Protein AF-A0A7V9PEV6-F1 (afdb_monomer_lite)

Foldseek 3Di:
DDAFADDPNDGLDDDDDDDHHDDDPAAADLPQLCVVCVQFPFWAAKEDERVVQWIWTFTDHPHIDTDIGGNNSRSNVSVVVGHYDYDD

pLDDT: mean 80.71, std 14.46, range [41.78, 95.5]

Radius of gyration: 12.68 Å; chains: 1; bounding box: 26×27×38 Å

Structure (mmCIF, N/CA/C/O backbone):
data_AF-A0A7V9PEV6-F1
#
_entry.id   AF-A0A7V9PEV6-F1
#
loop_
_atom_site.group_PDB
_atom_site.id
_atom_site.type_symbol
_atom_site.label_atom_id
_atom_site.label_alt_id
_atom_site.label_comp_id
_atom_site.label_asym_id
_atom_site.label_entity_id
_atom_site.label_seq_id
_atom_site.pdbx_PDB_ins_code
_atom_site.Cartn_x
_atom_site.Cartn_y
_atom_site.Cartn_z
_atom_site.occupancy
_atom_site.B_iso_or_equiv
_atom_site.auth_seq_id
_atom_site.auth_comp_id
_atom_site.auth_asym_id
_atom_site.auth_atom_id
_atom_site.pdbx_PDB_model_num
ATOM 1 N N . MET A 1 1 ? 15.816 11.824 -6.354 1.00 41.78 1 MET A N 1
ATOM 2 C CA . MET A 1 1 ? 15.383 11.552 -7.743 1.00 41.78 1 MET A CA 1
ATOM 3 C C . MET A 1 1 ? 14.084 10.791 -7.592 1.00 41.78 1 MET A C 1
ATOM 5 O O . MET A 1 1 ? 14.123 9.780 -6.909 1.00 41.78 1 MET A O 1
ATOM 9 N N . 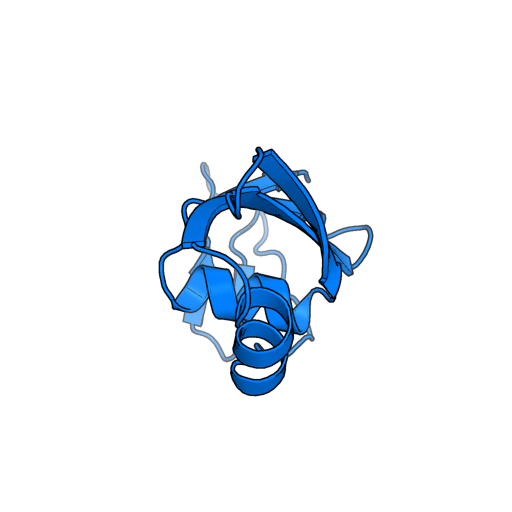ILE A 1 2 ? 12.940 11.333 -8.012 1.00 47.22 2 ILE A N 1
ATOM 10 C CA . ILE A 1 2 ? 11.646 10.742 -7.643 1.00 47.22 2 ILE A CA 1
ATOM 11 C C . ILE A 1 2 ? 10.987 10.199 -8.907 1.00 47.22 2 ILE A C 1
ATOM 13 O O . ILE A 1 2 ? 10.795 10.933 -9.872 1.00 47.22 2 ILE A O 1
ATOM 17 N N . GLY A 1 3 ? 10.782 8.885 -8.915 1.00 52.97 3 GLY A N 1
ATOM 18 C CA . GLY A 1 3 ? 10.337 8.114 -10.064 1.00 52.97 3 GLY A CA 1
ATOM 19 C C . GLY A 1 3 ? 8.887 7.677 -9.935 1.00 52.97 3 GLY A C 1
ATOM 20 O O . GLY A 1 3 ? 8.345 7.533 -8.840 1.00 52.97 3 GLY A O 1
ATOM 21 N N . VAL A 1 4 ? 8.282 7.430 -11.088 1.00 55.66 4 VAL A N 1
ATOM 22 C CA . VAL A 1 4 ? 6.972 6.800 -11.228 1.00 55.66 4 VAL A CA 1
ATOM 23 C C . VAL A 1 4 ? 7.071 5.337 -10.789 1.00 55.66 4 VAL A C 1
ATOM 25 O O . VAL A 1 4 ? 7.902 4.607 -11.326 1.00 55.66 4 VAL A O 1
ATOM 28 N N . VAL A 1 5 ? 6.241 4.884 -9.844 1.00 61.81 5 VAL A N 1
ATOM 29 C CA . VAL A 1 5 ? 6.139 3.450 -9.521 1.00 61.81 5 VAL A CA 1
ATOM 30 C C . VAL A 1 5 ? 5.259 2.809 -10.580 1.00 61.81 5 VAL A C 1
ATOM 32 O O . VAL A 1 5 ? 4.063 3.082 -10.617 1.00 61.81 5 VAL A O 1
ATOM 35 N N . VAL A 1 6 ? 5.839 1.985 -11.452 1.00 58.50 6 VAL A N 1
ATOM 36 C CA . VAL A 1 6 ? 5.103 1.308 -12.531 1.00 58.50 6 VAL A CA 1
ATOM 37 C C . VAL A 1 6 ? 4.968 -0.177 -12.219 1.00 58.50 6 VAL A C 1
ATOM 39 O O . VAL A 1 6 ? 5.967 -0.852 -11.964 1.00 58.50 6 VAL A O 1
ATOM 42 N N . HIS A 1 7 ? 3.742 -0.691 -12.288 1.00 58.88 7 HIS A N 1
ATOM 43 C CA . HIS A 1 7 ? 3.446 -2.118 -12.255 1.00 58.88 7 HIS A CA 1
ATOM 44 C C . HIS A 1 7 ? 2.637 -2.509 -13.492 1.00 58.88 7 HIS A C 1
ATOM 46 O O . HIS A 1 7 ? 1.628 -1.884 -13.793 1.00 58.88 7 HIS A O 1
ATOM 52 N N . ASP A 1 8 ? 3.099 -3.521 -14.229 1.00 58.62 8 ASP A N 1
ATOM 53 C CA . ASP A 1 8 ? 2.451 -4.027 -15.454 1.00 58.62 8 ASP A CA 1
ATOM 54 C C . ASP A 1 8 ? 2.131 -2.943 -16.509 1.00 58.62 8 ASP A C 1
ATOM 56 O O . ASP A 1 8 ? 1.098 -2.950 -17.173 1.00 58.62 8 ASP A O 1
ATOM 60 N N . GLY A 1 9 ? 3.014 -1.947 -16.640 1.00 57.72 9 GLY A N 1
ATOM 61 C CA . GLY A 1 9 ? 2.823 -0.816 -17.555 1.00 57.72 9 GLY A CA 1
ATOM 62 C C . GLY A 1 9 ? 1.841 0.253 -17.060 1.00 57.72 9 GLY A C 1
ATOM 63 O O . GLY A 1 9 ? 1.650 1.252 -17.750 1.00 57.72 9 GLY A O 1
ATOM 64 N N . GLN A 1 10 ? 1.261 0.089 -15.868 1.00 62.84 10 GLN A N 1
ATOM 65 C CA . GLN A 1 10 ? 0.413 1.085 -15.219 1.00 62.84 10 GLN A CA 1
ATOM 66 C C . GLN A 1 10 ? 1.171 1.838 -14.129 1.00 62.84 10 GLN A C 1
ATOM 68 O O . GLN A 1 10 ? 1.926 1.264 -13.345 1.00 62.84 10 GLN A O 1
ATOM 73 N N . VAL A 1 11 ? 0.954 3.148 -14.077 1.00 66.44 11 VAL A N 1
ATOM 74 C CA . VAL A 1 11 ? 1.485 4.009 -13.022 1.00 66.44 11 VAL A CA 1
ATOM 75 C C . VAL A 1 11 ? 0.682 3.783 -11.744 1.00 66.44 11 VAL A C 1
ATOM 77 O O . VAL A 1 11 ? -0.495 4.124 -11.688 1.00 66.44 11 VAL A O 1
ATOM 80 N N . LEU A 1 12 ? 1.328 3.222 -10.723 1.00 66.81 12 LEU A N 1
ATOM 81 C CA . LEU A 1 12 ? 0.776 3.056 -9.377 1.00 66.81 12 LEU A CA 1
ATOM 82 C C . LEU A 1 12 ? 0.958 4.307 -8.518 1.00 66.81 12 LEU A C 1
ATOM 84 O O . LEU A 1 12 ? 0.089 4.629 -7.715 1.00 66.81 12 LEU A O 1
ATOM 88 N N . LEU A 1 13 ? 2.082 5.010 -8.670 1.00 68.88 13 LEU A N 1
ATOM 89 C CA . LEU A 1 13 ? 2.333 6.276 -7.984 1.00 68.88 13 LEU A CA 1
ATOM 90 C C . LEU A 1 13 ? 3.072 7.236 -8.915 1.00 68.88 13 LEU A C 1
ATOM 92 O O . LEU A 1 13 ? 4.145 6.899 -9.415 1.00 68.88 13 LEU A O 1
ATOM 96 N N . ASP A 1 14 ? 2.509 8.427 -9.107 1.00 64.19 14 ASP A N 1
ATOM 97 C CA . ASP A 1 14 ? 3.166 9.556 -9.765 1.00 64.19 14 ASP A CA 1
ATOM 98 C C . ASP A 1 14 ? 3.611 10.549 -8.686 1.00 64.19 14 ASP A C 1
ATOM 100 O O . ASP A 1 14 ? 2.790 11.099 -7.948 1.00 64.19 14 ASP A O 1
ATOM 104 N N . VAL A 1 15 ? 4.922 10.703 -8.515 1.00 60.06 15 VAL A N 1
ATOM 105 C CA . VAL A 1 15 ? 5.516 11.392 -7.362 1.00 60.06 15 VAL A CA 1
ATOM 106 C C . VAL A 1 15 ? 6.480 12.475 -7.843 1.00 60.06 15 VAL A C 1
ATOM 108 O O . VAL A 1 15 ? 7.671 12.468 -7.559 1.00 60.06 15 VAL A O 1
ATOM 111 N N . GLY A 1 16 ? 5.947 13.461 -8.560 1.00 55.03 16 GLY A N 1
ATOM 112 C CA . GLY A 1 16 ? 6.656 14.710 -8.849 1.00 55.03 16 GLY A CA 1
ATOM 113 C C . GLY A 1 16 ? 7.423 14.725 -10.178 1.00 55.03 16 GLY A C 1
ATOM 114 O O . GLY A 1 16 ? 7.117 13.944 -11.072 1.00 55.03 16 GLY A O 1
ATOM 115 N N . PRO A 1 17 ? 8.343 15.693 -10.372 1.00 51.78 17 PRO A N 1
ATOM 116 C CA . PRO A 1 17 ? 8.857 16.046 -11.696 1.00 51.78 17 PRO 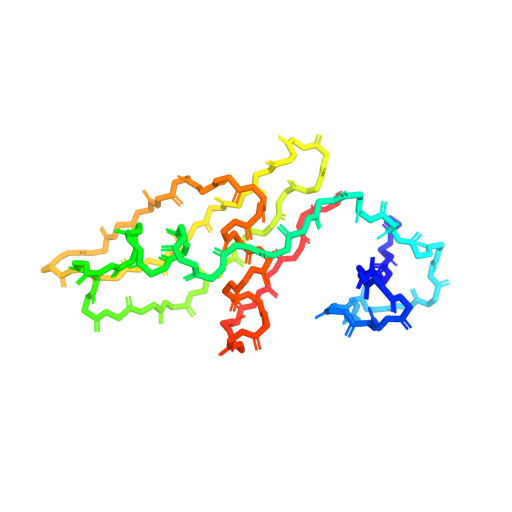A CA 1
ATOM 117 C C . PRO A 1 17 ? 9.530 14.851 -12.387 1.00 51.78 17 PRO A C 1
ATOM 119 O O . PRO A 1 17 ? 10.094 14.009 -11.692 1.00 51.78 17 PRO A O 1
ATOM 122 N N . PRO A 1 18 ? 9.514 14.797 -13.733 1.00 53.31 18 PRO A N 1
ATOM 123 C CA . PRO A 1 18 ? 9.885 13.619 -14.514 1.00 53.31 18 PRO A CA 1
ATOM 124 C C . PRO A 1 18 ? 11.334 13.204 -14.236 1.00 53.31 18 PRO A C 1
ATOM 126 O O . PRO A 1 18 ? 12.279 13.769 -14.784 1.00 53.31 18 PRO A O 1
ATOM 129 N N . GLY A 1 19 ? 11.494 12.233 -13.342 1.00 58.34 19 GLY A N 1
ATOM 130 C CA . GLY A 1 19 ? 12.696 11.430 -13.175 1.00 58.34 19 GLY A CA 1
ATOM 131 C C . GLY A 1 19 ? 12.502 10.053 -13.801 1.00 58.34 19 GLY A C 1
ATOM 132 O O . GLY A 1 19 ? 11.414 9.725 -14.282 1.00 58.34 19 GLY A O 1
ATOM 133 N N . ASP A 1 20 ? 13.552 9.235 -13.779 1.00 59.28 20 ASP A N 1
ATOM 134 C CA . ASP A 1 20 ? 13.455 7.861 -14.264 1.00 59.28 20 ASP A CA 1
ATOM 135 C C . ASP A 1 20 ? 12.382 7.092 -13.469 1.00 59.28 20 ASP A C 1
ATOM 137 O O . ASP A 1 20 ? 12.379 7.142 -12.233 1.00 59.28 20 ASP A O 1
ATOM 141 N N . PRO A 1 21 ? 11.447 6.397 -14.142 1.00 61.91 21 PRO A N 1
ATOM 142 C CA . PRO A 1 21 ? 10.445 5.587 -13.468 1.00 61.91 21 PRO A CA 1
ATOM 143 C C . PRO A 1 21 ? 11.135 4.506 -12.633 1.00 61.91 21 PRO A C 1
ATOM 145 O O . PRO A 1 21 ? 11.969 3.752 -13.140 1.00 61.91 21 PRO A O 1
ATOM 148 N N . LEU A 1 22 ? 10.772 4.404 -11.352 1.00 67.69 22 LEU A N 1
ATOM 149 C CA . LEU A 1 22 ? 11.246 3.309 -10.522 1.00 67.69 22 LEU A CA 1
ATOM 150 C C . LEU A 1 22 ? 10.370 2.087 -10.792 1.00 67.69 22 LEU A C 1
ATOM 152 O O . LEU A 1 22 ? 9.242 1.970 -10.310 1.00 67.69 22 LEU A O 1
ATOM 156 N N . VAL A 1 23 ? 10.907 1.158 -11.575 1.00 66.94 23 VAL A N 1
ATOM 157 C CA . VAL A 1 23 ? 10.229 -0.104 -11.865 1.00 66.94 23 VAL A CA 1
ATOM 158 C C . VAL A 1 23 ? 10.409 -1.045 -10.683 1.00 66.94 23 VAL A C 1
ATOM 160 O O . VAL A 1 23 ? 11.519 -1.468 -10.363 1.00 66.94 23 VAL A O 1
ATOM 163 N N . VAL A 1 24 ? 9.299 -1.403 -10.046 1.00 69.56 24 VAL A N 1
ATOM 164 C CA . VAL A 1 24 ? 9.296 -2.338 -8.925 1.00 69.56 24 VAL A CA 1
ATOM 165 C C . VAL A 1 24 ? 8.825 -3.697 -9.437 1.00 69.56 24 VAL A C 1
ATOM 167 O O . VAL A 1 24 ? 7.693 -3.846 -9.887 1.00 69.56 24 VAL A O 1
ATOM 170 N N . ALA A 1 25 ? 9.677 -4.720 -9.338 1.00 72.62 25 ALA A N 1
ATOM 171 C CA . ALA A 1 25 ? 9.356 -6.082 -9.790 1.00 72.62 25 ALA A CA 1
ATOM 172 C C . ALA A 1 25 ? 8.359 -6.831 -8.873 1.00 72.62 25 ALA A C 1
ATOM 174 O O . ALA A 1 25 ? 8.102 -8.021 -9.059 1.00 72.62 25 ALA A O 1
ATOM 175 N N . VAL A 1 26 ? 7.814 -6.160 -7.856 1.00 82.19 26 VAL A N 1
ATOM 176 C CA . VAL A 1 26 ? 6.922 -6.750 -6.855 1.00 82.19 26 VAL A CA 1
ATOM 177 C C . VAL A 1 26 ? 5.470 -6.554 -7.275 1.00 82.19 26 VAL A C 1
ATOM 179 O O . VAL A 1 26 ? 5.058 -5.450 -7.621 1.00 82.19 26 VAL A O 1
ATOM 182 N N . ARG A 1 27 ? 4.688 -7.637 -7.220 1.00 84.38 27 ARG A N 1
ATOM 183 C CA . ARG A 1 27 ? 3.238 -7.601 -7.442 1.00 84.38 27 ARG A CA 1
ATOM 184 C C . ARG A 1 27 ? 2.504 -7.121 -6.186 1.00 84.38 27 ARG A C 1
ATOM 186 O O . ARG A 1 27 ? 2.819 -7.624 -5.104 1.00 84.38 27 ARG A O 1
ATOM 193 N N . PR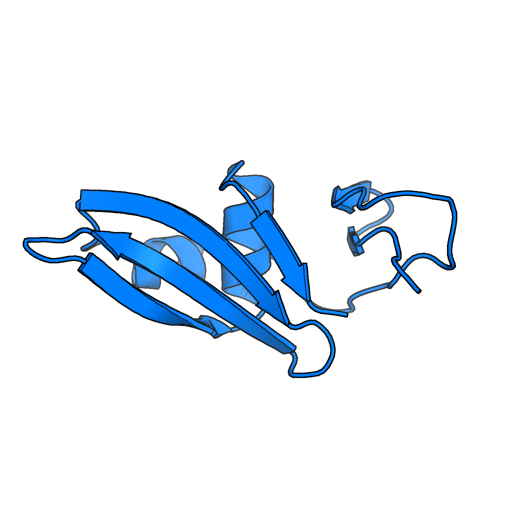O A 1 28 ? 1.527 -6.209 -6.312 1.00 88.94 28 PRO A N 1
ATOM 194 C CA . PRO A 1 28 ? 0.588 -5.901 -5.240 1.00 88.94 28 PRO A CA 1
ATOM 195 C C . PRO A 1 28 ? -0.104 -7.172 -4.723 1.00 88.94 28 PRO A C 1
ATOM 197 O O . PRO A 1 28 ? -0.611 -7.979 -5.503 1.00 88.94 28 PRO A O 1
ATOM 200 N N . ASP A 1 29 ? -0.127 -7.364 -3.402 1.00 93.00 29 ASP A N 1
ATOM 201 C CA . ASP A 1 29 ? -0.812 -8.486 -2.749 1.00 93.00 29 ASP A CA 1
ATOM 202 C C . ASP A 1 29 ? -1.949 -7.978 -1.856 1.00 93.00 29 ASP A C 1
ATOM 204 O O . ASP A 1 29 ? -1.790 -7.688 -0.665 1.00 93.00 29 ASP A O 1
ATOM 208 N N . HIS A 1 30 ? -3.132 -7.911 -2.464 1.00 92.12 30 HIS A N 1
ATOM 209 C CA . HIS A 1 30 ? -4.393 -7.504 -1.844 1.00 92.12 30 HIS A CA 1
ATOM 210 C C . HIS A 1 30 ? -4.853 -8.414 -0.710 1.00 92.12 30 HIS A C 1
ATOM 212 O O . HIS A 1 30 ? -5.553 -7.977 0.208 1.00 92.12 30 HIS A O 1
ATOM 218 N N . HIS A 1 31 ? -4.516 -9.700 -0.772 1.00 95.50 31 HIS A N 1
ATOM 219 C CA . HIS A 1 31 ? -4.897 -10.645 0.268 1.00 95.50 31 HIS A CA 1
ATOM 220 C C . HIS A 1 31 ? -4.007 -10.457 1.498 1.00 95.50 31 HIS A C 1
ATOM 222 O O . HIS A 1 31 ? -4.503 -10.405 2.627 1.00 95.50 31 HIS A O 1
ATOM 228 N N . LEU A 1 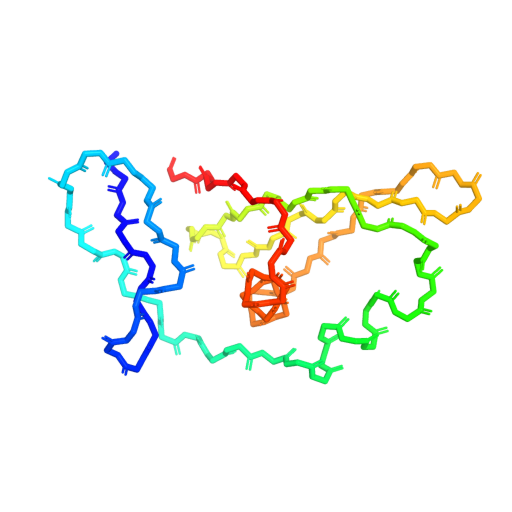32 ? -2.702 -10.288 1.288 1.00 94.12 32 LEU A N 1
ATOM 229 C CA . LEU A 1 32 ? -1.758 -9.969 2.349 1.00 94.12 32 LEU A CA 1
ATOM 230 C C . LEU A 1 32 ? -2.064 -8.610 2.981 1.00 94.12 32 LEU A C 1
ATOM 232 O O . LEU A 1 32 ? -2.120 -8.530 4.209 1.00 94.12 32 LEU A O 1
ATOM 236 N N . ALA A 1 33 ? -2.329 -7.576 2.177 1.00 93.56 33 ALA A N 1
ATOM 237 C CA . ALA A 1 33 ? -2.741 -6.264 2.671 1.00 93.56 33 ALA A CA 1
ATOM 238 C C . ALA A 1 33 ? -3.965 -6.381 3.585 1.00 93.56 33 ALA A C 1
ATOM 240 O O . ALA A 1 33 ? -3.891 -5.994 4.751 1.00 93.56 33 ALA A O 1
ATOM 241 N N . ARG A 1 34 ? -5.040 -7.033 3.118 1.00 94.12 34 ARG A N 1
ATOM 242 C CA . ARG A 1 34 ? -6.247 -7.276 3.923 1.00 94.12 34 ARG A CA 1
ATOM 243 C C . ARG A 1 34 ? -5.960 -8.034 5.211 1.00 94.12 34 ARG A C 1
ATOM 245 O O . ARG A 1 34 ? -6.469 -7.657 6.260 1.00 94.12 34 ARG A O 1
ATOM 252 N N . ARG A 1 35 ? -5.136 -9.083 5.175 1.00 94.94 35 ARG A N 1
ATOM 253 C CA . ARG A 1 35 ? -4.777 -9.840 6.387 1.00 94.94 35 ARG A CA 1
ATOM 254 C C . ARG A 1 35 ? -4.036 -8.985 7.411 1.00 94.94 35 ARG A C 1
ATOM 256 O O . ARG A 1 35 ? -4.306 -9.110 8.604 1.00 94.94 35 ARG A O 1
ATOM 263 N N . LEU A 1 36 ? -3.115 -8.137 6.958 1.00 91.62 36 LEU A N 1
ATOM 264 C CA . LEU A 1 36 ? -2.310 -7.278 7.828 1.00 91.62 36 LEU A CA 1
ATOM 265 C C . LEU A 1 36 ? -3.110 -6.081 8.363 1.00 91.62 36 LEU A C 1
ATOM 267 O O . LEU A 1 36 ? -2.837 -5.613 9.469 1.00 91.62 36 LEU A O 1
ATOM 271 N N . THR A 1 37 ? -4.125 -5.620 7.628 1.00 91.62 37 THR A N 1
ATOM 272 C CA . THR A 1 37 ? -4.963 -4.478 8.018 1.00 91.62 37 THR A CA 1
ATOM 273 C C . THR A 1 37 ? -6.312 -4.856 8.629 1.00 91.62 37 THR A C 1
ATOM 275 O O . THR A 1 37 ? -6.983 -3.983 9.171 1.00 91.62 37 THR A O 1
ATOM 278 N N . ALA A 1 38 ? -6.691 -6.140 8.651 1.00 90.88 38 ALA A N 1
ATOM 279 C CA . ALA A 1 38 ? -8.009 -6.622 9.093 1.00 90.88 38 ALA A CA 1
ATOM 280 C C . ALA A 1 38 ? -8.446 -6.151 10.492 1.00 90.88 38 ALA A C 1
ATOM 282 O O . ALA A 1 38 ? -9.635 -6.116 10.797 1.00 90.88 38 ALA A O 1
ATOM 283 N N . ARG A 1 39 ? -7.491 -5.835 11.374 1.00 88.56 39 ARG A N 1
ATOM 284 C CA . ARG A 1 39 ? -7.763 -5.388 12.751 1.00 88.56 39 ARG A CA 1
ATOM 285 C C . ARG A 1 39 ? -7.661 -3.877 12.945 1.00 88.56 39 ARG A C 1
ATOM 287 O O . ARG A 1 39 ? -7.849 -3.404 14.065 1.00 88.56 39 ARG A O 1
ATOM 294 N N . LEU A 1 40 ? -7.348 -3.132 11.890 1.00 90.12 40 LEU A N 1
ATOM 295 C CA . LEU A 1 40 ? -7.224 -1.681 11.921 1.00 90.12 40 LEU A CA 1
ATOM 296 C C . LEU A 1 40 ? -8.607 -1.053 11.814 1.00 90.12 40 LEU A C 1
ATOM 298 O O . LEU A 1 40 ? -9.432 -1.461 11.007 1.00 90.12 40 LEU A O 1
ATOM 302 N N . TRP A 1 41 ? -8.865 -0.058 12.654 1.00 87.75 41 TRP A N 1
ATOM 303 C CA . TRP A 1 41 ? -10.113 0.702 12.623 1.00 87.75 41 TRP A CA 1
ATOM 304 C C . TRP A 1 41 ? -10.057 1.809 11.582 1.00 87.75 41 TRP A C 1
ATOM 306 O O . TRP A 1 41 ? -11.069 2.158 10.985 1.00 87.75 41 TRP A O 1
ATOM 316 N N . ARG A 1 42 ? -8.868 2.382 11.381 1.00 88.69 42 ARG A N 1
ATOM 317 C CA . ARG A 1 42 ? -8.640 3.429 10.393 1.00 88.69 42 ARG A CA 1
ATOM 318 C C . ARG A 1 42 ? -7.217 3.373 9.876 1.00 88.69 42 ARG A C 1
ATOM 320 O O . ARG A 1 42 ? -6.280 3.306 10.666 1.00 88.69 42 ARG A O 1
ATOM 327 N N . VAL A 1 43 ? -7.070 3.456 8.564 1.00 90.00 43 VAL A N 1
ATOM 328 C CA . VAL A 1 43 ? -5.789 3.700 7.902 1.00 90.00 43 VAL A CA 1
ATOM 329 C C . VAL A 1 43 ? -5.648 5.208 7.694 1.00 90.00 43 VAL A C 1
ATOM 331 O O . VAL A 1 43 ? -6.613 5.850 7.282 1.00 90.00 43 VAL A O 1
ATOM 334 N N . HIS A 1 44 ? -4.489 5.784 8.028 1.00 90.69 44 HIS A N 1
ATOM 335 C CA . HIS A 1 44 ? -4.244 7.223 7.858 1.00 90.69 44 HIS A CA 1
ATOM 336 C C . HIS A 1 44 ? -3.376 7.500 6.643 1.00 90.69 44 HIS A C 1
ATOM 338 O O . HIS A 1 44 ? -3.820 8.168 5.717 1.00 90.69 44 HIS A O 1
ATOM 344 N N . TRP A 1 45 ? -2.145 6.995 6.659 1.00 92.19 45 TRP A N 1
ATOM 345 C CA . TRP A 1 45 ? -1.197 7.180 5.571 1.00 92.19 45 TRP A CA 1
ATOM 346 C C . TRP A 1 45 ? -0.138 6.079 5.582 1.00 92.19 45 TRP A C 1
ATOM 348 O O . TRP A 1 45 ? 0.086 5.409 6.596 1.00 92.19 45 TRP A O 1
ATOM 358 N N . LEU A 1 46 ? 0.508 5.896 4.440 1.00 91.88 46 LEU A N 1
ATOM 359 C CA . LEU A 1 46 ? 1.560 4.922 4.204 1.00 91.88 46 LEU A CA 1
ATOM 360 C C . LEU A 1 46 ? 2.855 5.654 3.846 1.00 91.88 46 LEU A C 1
ATOM 362 O O . LEU A 1 46 ? 2.860 6.552 3.008 1.00 91.88 46 LEU A O 1
ATOM 366 N N . ARG A 1 47 ? 3.968 5.259 4.460 1.00 90.00 47 ARG A N 1
ATOM 367 C CA . ARG A 1 47 ? 5.305 5.575 3.956 1.00 90.00 47 ARG A CA 1
ATOM 368 C C . ARG A 1 47 ? 5.788 4.399 3.126 1.00 90.00 47 ARG A C 1
ATOM 370 O O . ARG A 1 47 ? 5.884 3.305 3.670 1.00 90.00 47 ARG A O 1
ATOM 377 N N . LEU A 1 48 ? 6.127 4.606 1.866 1.00 88.38 48 LEU A N 1
ATOM 378 C CA . LEU A 1 48 ? 6.831 3.611 1.065 1.00 88.38 48 LEU A CA 1
ATOM 379 C C . LEU A 1 48 ? 8.334 3.846 1.139 1.00 88.38 48 LEU A C 1
ATOM 381 O O . LEU A 1 48 ? 8.783 4.982 1.021 1.00 88.38 48 LEU A O 1
ATOM 385 N N . ASP A 1 49 ? 9.086 2.769 1.333 1.00 86.94 49 ASP A N 1
ATOM 386 C CA . ASP A 1 49 ? 10.542 2.734 1.249 1.00 86.94 49 ASP A CA 1
ATOM 387 C C . ASP A 1 49 ? 10.920 1.697 0.187 1.00 86.94 49 ASP A C 1
ATOM 389 O O . ASP A 1 49 ? 10.860 0.479 0.405 1.00 86.94 49 ASP A O 1
ATOM 393 N N . LEU A 1 50 ? 11.216 2.200 -1.009 1.00 78.69 50 LEU A N 1
ATOM 394 C CA . LEU A 1 50 ? 11.433 1.365 -2.185 1.00 78.69 50 LEU A CA 1
ATOM 395 C C . LEU A 1 50 ? 12.839 0.749 -2.189 1.00 78.69 50 LEU A C 1
ATOM 397 O O . LEU A 1 50 ? 12.999 -0.360 -2.694 1.00 78.69 50 LEU A O 1
ATOM 401 N N . GLU A 1 51 ? 13.821 1.401 -1.560 1.00 80.50 51 GLU A N 1
ATOM 402 C CA . GLU A 1 51 ? 15.177 0.861 -1.397 1.00 80.50 51 GLU A CA 1
ATOM 403 C C . GLU A 1 51 ? 15.195 -0.331 -0.436 1.00 80.50 51 GLU A C 1
ATOM 405 O O . GLU A 1 51 ? 15.838 -1.347 -0.698 1.00 80.50 51 GLU A O 1
ATOM 410 N N . GLN A 1 52 ? 14.451 -0.235 0.670 1.00 82.75 52 GLN A N 1
ATOM 411 C CA . GLN A 1 52 ? 14.349 -1.311 1.659 1.00 82.75 52 GLN A CA 1
ATOM 412 C C . GLN A 1 52 ? 13.309 -2.369 1.285 1.00 82.75 52 GLN A C 1
ATOM 414 O O . GLN A 1 52 ? 13.190 -3.385 1.973 1.00 82.75 52 GLN A O 1
ATOM 419 N N . GLY A 1 53 ? 12.523 -2.132 0.234 1.00 86.12 53 GLY A N 1
ATOM 420 C CA . GLY A 1 53 ? 11.442 -3.018 -0.177 1.00 86.12 53 GLY A CA 1
ATOM 421 C C . GLY A 1 53 ? 10.379 -3.200 0.910 1.00 86.12 53 GLY A C 1
ATOM 422 O O . GLY A 1 53 ? 9.884 -4.311 1.133 1.00 86.12 53 GLY A O 1
ATOM 423 N N . THR A 1 54 ? 10.021 -2.120 1.609 1.00 89.88 54 THR A N 1
ATOM 424 C CA . THR A 1 54 ? 9.018 -2.148 2.683 1.00 89.88 54 THR A CA 1
ATOM 425 C C . THR A 1 54 ? 8.117 -0.915 2.663 1.00 89.88 54 THR A C 1
ATOM 427 O O . THR A 1 54 ? 8.358 0.055 1.950 1.00 89.88 54 THR A O 1
ATOM 430 N N . GLY A 1 55 ? 7.045 -0.950 3.452 1.00 90.88 55 GLY A N 1
ATOM 431 C CA . GLY A 1 55 ? 6.251 0.234 3.757 1.00 90.88 55 GLY A CA 1
ATOM 432 C C . GLY A 1 55 ? 5.940 0.325 5.245 1.00 90.88 55 GLY A C 1
ATOM 433 O O . GLY A 1 55 ? 5.732 -0.692 5.897 1.00 90.88 55 GLY A O 1
ATOM 434 N N . ASP A 1 56 ? 5.885 1.530 5.795 1.00 93.50 56 ASP A N 1
ATOM 435 C CA . ASP A 1 56 ? 5.434 1.777 7.160 1.00 93.50 56 ASP A CA 1
ATOM 436 C C . ASP A 1 56 ? 4.027 2.387 7.122 1.00 93.50 56 ASP A C 1
ATOM 438 O O . ASP A 1 56 ? 3.823 3.529 6.709 1.00 93.50 56 ASP A O 1
ATOM 442 N N . LEU A 1 57 ? 3.040 1.605 7.554 1.00 92.75 57 LEU A N 1
ATOM 443 C CA . LEU A 1 57 ? 1.642 2.002 7.644 1.00 92.75 57 LEU A CA 1
ATOM 444 C C . LEU A 1 57 ? 1.368 2.692 8.976 1.00 92.75 57 LEU A C 1
ATOM 446 O O . LEU A 1 57 ? 1.617 2.126 10.044 1.00 92.75 57 LEU A O 1
ATOM 450 N N . PHE A 1 58 ? 0.771 3.876 8.913 1.00 93.44 58 PHE A N 1
ATOM 451 C CA . PHE A 1 58 ? 0.279 4.603 10.072 1.00 93.44 58 PHE A CA 1
ATOM 452 C C . PHE A 1 58 ? -1.236 4.456 10.139 1.00 93.44 58 PHE A C 1
ATOM 454 O O . PHE A 1 58 ? -1.974 4.882 9.248 1.00 93.44 58 PHE A O 1
ATOM 461 N N . ALA A 1 59 ? -1.705 3.828 11.210 1.00 92.19 59 ALA A N 1
ATOM 462 C CA . ALA A 1 59 ? -3.100 3.453 11.372 1.00 92.19 59 ALA A CA 1
ATOM 463 C C . ALA A 1 59 ? -3.551 3.610 12.824 1.00 92.19 59 ALA A C 1
ATOM 465 O O . ALA A 1 59 ? -2.748 3.790 13.737 1.00 92.19 59 ALA A O 1
ATOM 466 N N . SER A 1 60 ? -4.854 3.513 13.047 1.00 89.62 60 SER A N 1
ATOM 467 C CA . SER A 1 60 ? -5.447 3.433 14.375 1.00 89.62 60 SER A CA 1
ATOM 468 C C . SER A 1 60 ? -6.170 2.109 14.554 1.00 89.62 60 SER A C 1
ATOM 470 O O . SER A 1 60 ? -6.923 1.666 13.689 1.00 89.62 60 SER A O 1
ATOM 472 N N . THR A 1 61 ? -5.978 1.517 15.727 1.00 84.38 61 THR A N 1
ATOM 473 C CA . THR A 1 61 ? -6.931 0.578 16.331 1.00 84.38 61 THR A CA 1
ATOM 474 C C . THR A 1 61 ? -7.648 1.337 17.456 1.00 84.38 61 THR A C 1
ATOM 476 O O . THR A 1 61 ? -8.274 2.357 17.186 1.00 84.38 61 THR A O 1
ATOM 479 N N . ARG A 1 62 ? -7.445 0.952 18.726 1.00 86.69 62 ARG A N 1
ATOM 480 C CA . ARG A 1 62 ? -7.792 1.746 19.923 1.00 86.69 62 ARG A CA 1
ATOM 481 C C . ARG A 1 62 ? -6.789 2.864 20.225 1.00 86.69 62 ARG A C 1
ATOM 483 O O . ARG A 1 62 ? -7.116 3.812 20.930 1.00 86.69 62 ARG A O 1
ATOM 490 N N . ARG A 1 63 ? -5.554 2.725 19.739 1.00 87.31 63 ARG A N 1
ATOM 491 C CA . ARG A 1 63 ? -4.477 3.723 19.811 1.00 87.31 63 ARG A CA 1
ATOM 492 C C . ARG A 1 63 ? -3.793 3.817 18.441 1.00 87.31 63 ARG A C 1
ATOM 494 O O . ARG A 1 63 ? -3.914 2.863 17.660 1.00 87.31 63 ARG A O 1
ATOM 501 N N . PRO A 1 64 ? -3.096 4.925 18.140 1.00 90.06 64 PRO A N 1
ATOM 502 C CA . PRO A 1 64 ? -2.245 5.011 16.959 1.00 90.06 64 PRO A CA 1
ATOM 503 C C . PRO A 1 64 ? -1.178 3.913 16.978 1.00 90.06 64 PRO A C 1
ATOM 505 O O . PRO A 1 64 ? -0.566 3.653 18.015 1.00 90.06 64 PRO A O 1
ATOM 508 N N . VAL A 1 65 ? -0.969 3.270 15.834 1.00 92.50 65 VAL A N 1
ATOM 509 C CA . VAL A 1 65 ? 0.028 2.220 15.623 1.00 92.50 65 VAL A CA 1
ATOM 510 C C . VAL A 1 65 ? 0.797 2.479 14.333 1.00 92.50 65 VAL A C 1
ATOM 512 O O . VAL A 1 65 ? 0.255 3.017 13.365 1.00 92.50 65 VAL A O 1
ATOM 515 N N . ARG A 1 66 ? 2.064 2.060 14.325 1.00 93.56 66 ARG A N 1
ATOM 516 C CA . ARG A 1 66 ? 2.897 1.991 13.124 1.00 93.56 66 ARG A CA 1
ATOM 517 C C . ARG A 1 66 ? 3.200 0.530 12.828 1.00 93.56 66 ARG A C 1
ATOM 519 O O . ARG A 1 66 ? 3.668 -0.178 13.718 1.00 93.56 66 ARG A O 1
ATOM 526 N N . ILE A 1 67 ? 2.930 0.089 11.605 1.00 93.38 67 ILE A N 1
ATOM 527 C CA . ILE A 1 67 ? 3.085 -1.306 11.189 1.00 93.38 67 ILE A CA 1
ATOM 528 C C . ILE A 1 67 ? 3.991 -1.345 9.973 1.00 93.38 67 ILE A C 1
ATOM 530 O O . ILE A 1 67 ? 3.697 -0.706 8.968 1.00 93.38 67 ILE A O 1
ATOM 534 N N . ARG A 1 68 ? 5.068 -2.122 10.058 1.00 94.62 68 ARG A N 1
ATOM 535 C CA . ARG A 1 68 ? 5.902 -2.402 8.896 1.00 94.62 68 ARG A CA 1
ATOM 536 C C . ARG A 1 68 ? 5.248 -3.485 8.046 1.00 94.62 68 ARG A C 1
ATOM 538 O O . ARG A 1 68 ? 4.858 -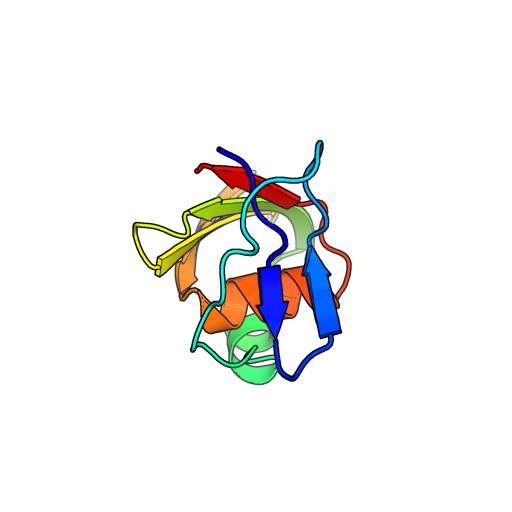4.533 8.559 1.00 94.62 68 ARG A O 1
ATOM 545 N N . LEU A 1 69 ? 5.135 -3.212 6.758 1.00 93.56 69 LEU A N 1
ATOM 546 C CA . LEU A 1 69 ? 4.514 -4.049 5.749 1.00 93.56 69 LEU A CA 1
ATOM 547 C C . LEU A 1 69 ? 5.555 -4.475 4.708 1.00 93.56 69 LEU A C 1
ATOM 549 O O . LEU A 1 69 ? 6.423 -3.676 4.342 1.00 93.56 69 LEU A O 1
ATOM 553 N N . PRO A 1 70 ? 5.446 -5.701 4.176 1.00 93.69 70 PRO A N 1
ATOM 554 C CA . PRO A 1 70 ? 6.133 -6.073 2.946 1.00 93.69 70 PRO A CA 1
ATOM 555 C C . PRO A 1 70 ? 5.702 -5.165 1.788 1.00 93.69 70 PRO A C 1
ATOM 557 O O . PRO A 1 70 ? 4.533 -4.771 1.726 1.00 93.69 70 PRO A O 1
ATOM 560 N N . LEU A 1 71 ? 6.608 -4.895 0.841 1.00 90.50 71 LEU A N 1
ATOM 561 C CA . LEU A 1 71 ? 6.323 -4.023 -0.306 1.00 90.50 71 LEU A CA 1
ATOM 562 C C . LEU A 1 71 ? 5.064 -4.433 -1.077 1.00 90.50 71 LEU A C 1
ATOM 564 O O . LEU A 1 71 ? 4.266 -3.574 -1.416 1.00 90.50 71 LEU A O 1
ATOM 568 N N . ALA A 1 72 ? 4.829 -5.733 -1.276 1.00 91.06 72 ALA A N 1
ATOM 569 C CA . ALA A 1 72 ? 3.636 -6.239 -1.964 1.00 91.06 72 ALA A CA 1
ATOM 570 C C . ALA A 1 72 ? 2.323 -5.784 -1.302 1.00 91.06 72 ALA A C 1
ATOM 572 O O . ALA A 1 72 ? 1.394 -5.348 -1.976 1.00 91.06 72 ALA A O 1
ATOM 573 N N . ALA A 1 73 ? 2.253 -5.843 0.031 1.00 94.12 73 ALA A N 1
ATOM 574 C CA . ALA A 1 73 ? 1.082 -5.385 0.773 1.00 94.12 73 ALA A CA 1
ATOM 575 C C . ALA A 1 73 ? 0.965 -3.858 0.749 1.00 94.12 73 ALA A C 1
ATOM 577 O O . ALA A 1 73 ? -0.132 -3.322 0.643 1.00 94.12 73 ALA A O 1
ATOM 578 N N . ALA A 1 74 ? 2.097 -3.160 0.844 1.00 92.00 74 ALA A N 1
ATOM 579 C CA . ALA A 1 74 ? 2.133 -1.708 0.797 1.00 92.00 74 ALA A CA 1
ATOM 580 C C . ALA A 1 74 ? 1.668 -1.175 -0.573 1.00 92.00 74 ALA A C 1
ATOM 582 O O . ALA A 1 74 ? 0.863 -0.254 -0.618 1.00 92.00 74 ALA A O 1
ATOM 583 N N . LEU A 1 75 ? 2.089 -1.805 -1.674 1.00 89.56 75 LEU A N 1
ATOM 584 C CA . LEU A 1 75 ? 1.637 -1.478 -3.030 1.00 89.56 75 LEU A CA 1
ATOM 585 C C . LEU A 1 75 ? 0.141 -1.753 -3.234 1.00 89.56 75 LEU A C 1
ATOM 587 O O . LEU A 1 75 ? -0.536 -0.950 -3.860 1.00 89.56 75 LEU A O 1
ATOM 591 N N . ALA A 1 76 ? -0.406 -2.829 -2.663 1.00 91.81 76 ALA A N 1
ATOM 592 C CA . ALA A 1 76 ? -1.853 -3.057 -2.720 1.00 91.81 76 ALA A CA 1
ATOM 593 C C . ALA A 1 76 ? -2.643 -1.966 -1.974 1.00 91.81 76 ALA A C 1
ATOM 595 O O . ALA A 1 76 ? -3.677 -1.515 -2.450 1.00 91.81 76 ALA A O 1
ATOM 596 N N . LEU A 1 77 ? -2.130 -1.473 -0.841 1.00 91.25 77 LEU A N 1
ATOM 597 C CA . LEU A 1 77 ? -2.747 -0.340 -0.141 1.00 91.25 77 LEU A CA 1
ATOM 598 C C . LEU A 1 77 ? -2.661 0.967 -0.941 1.00 91.25 77 LEU A C 1
ATOM 600 O O . LEU A 1 77 ? -3.563 1.797 -0.846 1.00 91.25 77 LEU A O 1
ATOM 604 N N . VAL A 1 78 ? -1.595 1.152 -1.722 1.00 89.06 78 VAL A N 1
ATOM 605 C CA . VAL A 1 78 ? -1.499 2.256 -2.684 1.00 89.06 78 VAL A CA 1
ATOM 606 C C . VAL A 1 78 ? -2.599 2.162 -3.737 1.00 89.06 78 VAL A C 1
ATOM 608 O O . VAL A 1 78 ? -3.282 3.156 -3.970 1.00 89.06 78 VAL A O 1
ATOM 611 N N . GLU A 1 79 ? -2.798 0.985 -4.334 1.00 88.00 79 GLU A N 1
ATOM 612 C CA . GLU A 1 79 ? -3.868 0.753 -5.317 1.00 88.00 79 GLU A CA 1
ATOM 613 C C . GLU A 1 79 ? -5.259 1.010 -4.728 1.00 88.00 79 GLU A C 1
ATOM 615 O O . GLU A 1 79 ? -6.115 1.595 -5.389 1.00 88.00 79 GLU A O 1
ATOM 620 N N . ASP A 1 80 ? -5.458 0.654 -3.458 1.00 88.88 80 ASP A N 1
ATOM 621 C CA . ASP A 1 80 ? -6.690 0.922 -2.709 1.00 88.88 80 ASP A CA 1
ATOM 622 C C . ASP A 1 80 ? -6.872 2.414 -2.339 1.00 88.88 80 ASP A C 1
ATOM 624 O O . ASP A 1 80 ? -7.861 2.788 -1.702 1.00 88.88 80 ASP A O 1
ATOM 628 N N . GLY A 1 81 ? -5.933 3.286 -2.724 1.00 86.62 81 GLY A N 1
ATOM 629 C CA . GLY A 1 81 ? -6.029 4.736 -2.557 1.00 86.62 81 GLY A CA 1
ATOM 630 C C . GLY A 1 81 ? -5.589 5.253 -1.187 1.00 86.62 81 GLY A C 1
ATOM 631 O O . GLY A 1 81 ? -5.969 6.360 -0.794 1.00 86.62 81 GLY A O 1
ATOM 632 N N . VAL A 1 82 ? -4.797 4.485 -0.431 1.00 88.75 82 VAL A N 1
ATOM 633 C CA . VAL A 1 82 ? -4.236 4.969 0.837 1.00 88.75 82 VAL A CA 1
ATOM 634 C C . VAL A 1 82 ? -3.292 6.150 0.566 1.00 88.75 82 VAL A C 1
ATOM 636 O O . VAL A 1 82 ? -2.374 6.022 -0.251 1.00 88.75 82 VAL A O 1
ATOM 639 N N . PRO A 1 83 ? -3.448 7.294 1.269 1.00 88.00 83 PRO A N 1
ATOM 640 C CA . PRO A 1 83 ? -2.537 8.426 1.131 1.00 88.00 83 PRO A CA 1
ATOM 641 C C . PRO A 1 83 ? -1.092 7.997 1.376 1.00 88.00 83 PRO A C 1
ATOM 643 O O . PRO A 1 83 ? -0.777 7.451 2.435 1.00 88.00 83 PRO A O 1
ATOM 646 N N . THR A 1 84 ? -0.218 8.229 0.400 1.00 87.00 84 THR A N 1
ATOM 647 C CA . THR A 1 84 ? 1.115 7.624 0.387 1.00 87.00 84 THR A CA 1
ATOM 648 C C . THR A 1 84 ? 2.209 8.662 0.203 1.00 87.00 84 THR A C 1
ATOM 650 O O . TH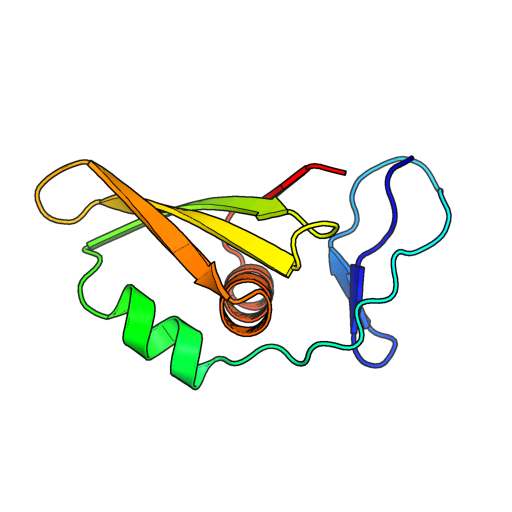R A 1 84 ? 2.112 9.554 -0.634 1.00 87.00 84 THR A O 1
ATOM 653 N N . LEU A 1 85 ? 3.268 8.519 0.997 1.00 84.06 85 LEU A N 1
ATOM 654 C CA . LEU A 1 85 ? 4.512 9.269 0.890 1.00 84.06 85 LEU A CA 1
ATOM 655 C C . LEU A 1 85 ? 5.618 8.313 0.454 1.00 84.06 85 LEU A C 1
ATOM 657 O O . LEU A 1 85 ? 5.830 7.291 1.106 1.00 84.06 85 LEU A O 1
ATOM 661 N N . VAL A 1 86 ? 6.349 8.652 -0.604 1.00 79.88 86 VAL A N 1
ATOM 662 C CA . VAL A 1 86 ? 7.508 7.864 -1.044 1.00 79.88 86 VAL A CA 1
ATOM 663 C C . VAL A 1 86 ? 8.766 8.450 -0.435 1.00 79.88 86 VAL A C 1
ATOM 665 O O . VAL A 1 86 ? 9.084 9.618 -0.650 1.00 79.88 86 VAL A O 1
ATOM 668 N N . ALA A 1 87 ? 9.467 7.632 0.343 1.00 70.12 87 ALA A N 1
ATOM 669 C CA . ALA A 1 87 ? 10.859 7.860 0.672 1.00 70.12 87 ALA A CA 1
ATOM 670 C C . ALA A 1 87 ? 11.698 7.191 -0.424 1.00 70.12 87 ALA A C 1
ATOM 672 O O . ALA A 1 87 ? 11.594 5.982 -0.639 1.00 70.12 87 ALA A O 1
ATOM 673 N N . ALA A 1 88 ? 12.455 8.020 -1.135 1.00 60.81 88 ALA A N 1
ATOM 674 C CA . ALA A 1 88 ? 13.459 7.644 -2.119 1.00 60.81 88 ALA A CA 1
ATOM 675 C C . ALA A 1 88 ? 14.821 8.166 -1.659 1.00 60.81 88 ALA A C 1
ATOM 677 O O . ALA A 1 88 ? 14.831 9.111 -0.828 1.00 60.81 88 ALA A O 1
#

Sequence (88 aa):
MIGVVVHDGQVLLDVGPPGDPLVVAVRPDHHLARRLTARLWRVHWLRLDLEQGTGDLFASTRRPVRIRLPLAAALALVEDGVPTLVAA

Secondary structure (DSSP, 8-state):
----EEETTEEEE--SS----EE--PPP-HHHHHHHHTT-SEEEEEEEETTTTEEEEEEESSSEEEEEEEHHHHHHHHHTT--EEEE-